Protein AF-A0A6C0BG04-F1 (afdb_monomer)

Structure (mmCIF, N/CA/C/O backbone):
data_AF-A0A6C0BG04-F1
#
_entry.id   AF-A0A6C0BG04-F1
#
loop_
_atom_site.group_PDB
_atom_site.id
_atom_site.type_symbol
_atom_site.label_atom_id
_atom_site.label_alt_id
_atom_site.label_comp_id
_atom_site.label_asym_id
_atom_site.label_entity_id
_atom_site.label_seq_id
_atom_site.pdbx_PDB_ins_code
_atom_site.Cartn_x
_atom_site.Cartn_y
_atom_site.Cartn_z
_atom_site.occupancy
_atom_site.B_iso_or_equiv
_atom_site.auth_seq_id
_atom_site.auth_comp_id
_atom_site.auth_asym_id
_atom_site.auth_atom_id
_atom_site.pdbx_PDB_model_num
ATOM 1 N N . MET A 1 1 ? -0.383 20.649 -57.418 1.00 39.06 1 MET A N 1
ATOM 2 C CA . MET A 1 1 ? 0.243 20.945 -56.114 1.00 39.06 1 MET A CA 1
ATOM 3 C C . MET A 1 1 ? -0.506 20.144 -55.070 1.00 39.06 1 MET A C 1
ATOM 5 O O . MET A 1 1 ? -1.633 20.490 -54.753 1.00 39.06 1 MET A O 1
ATOM 9 N N . GLN A 1 2 ? 0.057 19.019 -54.642 1.00 36.19 2 GLN A N 1
ATOM 10 C CA . GLN A 1 2 ? -0.507 18.167 -53.598 1.00 36.19 2 GLN A CA 1
ATOM 11 C C . GLN A 1 2 ? 0.550 18.113 -52.499 1.00 36.19 2 GLN A C 1
ATOM 13 O O . GLN A 1 2 ? 1.672 17.682 -52.753 1.00 36.19 2 GLN A O 1
ATOM 18 N N . ALA A 1 3 ? 0.219 18.666 -51.335 1.00 38.44 3 ALA A N 1
ATOM 19 C CA . ALA A 1 3 ? 1.081 18.653 -50.167 1.00 38.44 3 ALA A CA 1
ATOM 20 C C . ALA A 1 3 ? 1.010 17.257 -49.542 1.00 38.44 3 ALA A C 1
ATOM 22 O O . ALA A 1 3 ? -0.043 16.840 -49.063 1.00 38.44 3 ALA A O 1
ATOM 23 N N . THR A 1 4 ? 2.118 16.525 -49.579 1.00 41.06 4 THR A N 1
ATOM 24 C CA . THR A 1 4 ? 2.332 15.353 -48.734 1.00 41.06 4 THR A CA 1
ATOM 25 C C . THR A 1 4 ? 2.364 15.825 -47.285 1.00 41.06 4 THR A C 1
ATOM 27 O O . THR A 1 4 ? 3.290 16.517 -46.870 1.00 41.06 4 THR A O 1
ATOM 30 N N . GLN A 1 5 ? 1.314 15.502 -46.529 1.00 39.44 5 GLN A N 1
ATOM 31 C CA . GLN A 1 5 ? 1.349 15.566 -45.074 1.00 39.44 5 GLN A CA 1
ATOM 32 C C . GLN A 1 5 ? 2.276 14.451 -44.594 1.00 39.44 5 GLN A C 1
ATOM 34 O O . GLN A 1 5 ? 1.883 13.285 -44.538 1.00 39.44 5 GLN A O 1
ATOM 39 N N . ASP A 1 6 ? 3.514 14.820 -44.274 1.00 37.50 6 ASP A N 1
ATOM 40 C CA . ASP A 1 6 ? 4.393 13.981 -43.475 1.00 37.50 6 ASP A CA 1
ATOM 41 C C . ASP A 1 6 ? 3.704 13.737 -42.136 1.00 37.50 6 ASP A C 1
ATOM 43 O O . ASP A 1 6 ? 3.594 14.614 -41.277 1.00 37.50 6 ASP A O 1
ATOM 47 N N . THR A 1 7 ? 3.183 12.524 -41.981 1.00 39.16 7 THR A N 1
ATOM 48 C CA . THR A 1 7 ? 2.743 12.020 -40.689 1.00 39.16 7 THR A CA 1
ATOM 49 C C . THR A 1 7 ? 4.010 11.848 -39.863 1.00 39.16 7 THR A C 1
ATOM 51 O O . THR A 1 7 ? 4.686 10.825 -39.957 1.00 39.16 7 THR A O 1
ATOM 54 N N . GLN A 1 8 ? 4.373 12.874 -39.090 1.00 35.88 8 GLN A N 1
ATOM 55 C CA . GLN A 1 8 ? 5.302 12.719 -37.980 1.00 35.88 8 GLN A CA 1
ATOM 56 C C . GLN A 1 8 ? 4.659 11.729 -37.011 1.00 35.88 8 GLN A C 1
ATOM 58 O O . GLN A 1 8 ? 3.880 12.091 -36.133 1.00 35.88 8 GLN A O 1
ATOM 63 N N . ILE A 1 9 ? 4.971 10.449 -37.199 1.00 40.81 9 ILE A N 1
ATOM 64 C CA . ILE A 1 9 ? 4.882 9.456 -36.142 1.00 40.81 9 ILE A CA 1
ATOM 65 C C . ILE A 1 9 ? 5.891 9.948 -35.112 1.00 40.81 9 ILE A C 1
ATOM 67 O O . ILE A 1 9 ? 7.095 9.732 -35.251 1.00 40.81 9 ILE A O 1
ATOM 71 N N . GLY A 1 10 ? 5.406 10.723 -34.144 1.00 34.78 10 GLY A N 1
ATOM 72 C CA . GLY A 1 10 ? 6.172 11.079 -32.970 1.00 34.78 10 GLY A CA 1
ATOM 73 C C . GLY A 1 10 ? 6.574 9.776 -32.307 1.00 34.78 10 GLY A C 1
ATOM 74 O O . GLY A 1 10 ? 5.775 9.155 -31.610 1.00 34.78 10 GLY A O 1
ATOM 75 N N . TYR A 1 11 ? 7.803 9.332 -32.557 1.00 35.75 11 TYR A N 1
ATOM 76 C CA . TYR A 1 11 ? 8.469 8.408 -31.666 1.00 35.75 11 TYR A CA 1
ATOM 77 C C . TYR A 1 11 ? 8.576 9.161 -30.344 1.00 35.75 11 TYR A C 1
ATOM 79 O O . TYR A 1 11 ? 9.512 9.929 -30.130 1.00 35.75 11 TYR A O 1
ATOM 87 N N . HIS A 1 12 ? 7.577 8.984 -29.478 1.00 41.34 12 HIS A N 1
ATOM 88 C CA . HIS A 1 12 ? 7.738 9.179 -28.050 1.00 41.34 12 HIS A CA 1
ATOM 89 C C . HIS A 1 12 ? 8.818 8.180 -27.641 1.00 41.34 12 HIS A C 1
ATOM 91 O O . HIS A 1 12 ? 8.542 7.039 -27.282 1.00 41.34 12 HIS A O 1
ATOM 97 N N . VAL A 1 13 ? 10.079 8.578 -27.805 1.00 41.34 13 VAL A N 1
ATOM 98 C CA . VAL A 1 13 ? 11.176 7.972 -27.072 1.00 41.34 13 VAL A CA 1
ATOM 99 C C . VAL A 1 13 ? 10.800 8.239 -25.621 1.00 41.34 13 VAL A C 1
ATOM 101 O O . VAL A 1 13 ? 10.693 9.414 -25.259 1.00 41.34 13 VAL A O 1
ATOM 104 N N . PRO A 1 14 ? 10.494 7.206 -24.814 1.00 46.16 14 PRO A N 1
ATOM 105 C CA . PRO A 1 14 ? 10.248 7.417 -23.402 1.00 46.16 14 PRO A CA 1
ATOM 106 C C . PRO A 1 14 ? 11.481 8.138 -22.887 1.00 46.16 14 PRO A C 1
ATOM 108 O O . PRO A 1 14 ? 12.597 7.632 -23.040 1.00 46.16 14 PRO A O 1
ATOM 111 N N . VAL A 1 15 ? 11.289 9.355 -22.383 1.00 44.00 15 VAL A N 1
ATOM 112 C CA . VAL A 1 15 ? 12.351 10.075 -21.693 1.00 44.00 15 VAL A CA 1
ATOM 113 C C . VAL A 1 15 ? 12.908 9.079 -20.684 1.00 44.00 15 VAL A C 1
ATOM 115 O O . VAL A 1 15 ? 12.145 8.491 -19.913 1.00 44.00 15 VAL A O 1
ATOM 118 N N . MET A 1 16 ? 14.210 8.795 -20.775 1.00 42.44 16 MET A N 1
ATOM 119 C CA . MET A 1 16 ? 14.896 7.961 -19.792 1.00 42.44 16 MET A CA 1
ATOM 120 C C . MET A 1 16 ? 14.450 8.457 -18.406 1.00 42.44 16 MET A C 1
ATOM 122 O O . MET A 1 16 ? 14.534 9.667 -18.190 1.00 42.44 16 MET A O 1
ATOM 126 N N . PRO A 1 17 ? 13.949 7.604 -17.488 1.00 45.97 17 PRO A N 1
ATOM 127 C CA . PRO A 1 17 ? 13.331 8.042 -16.224 1.00 45.97 17 PRO A CA 1
ATOM 128 C C . PRO A 1 17 ? 14.259 8.785 -15.243 1.00 45.97 17 PRO A C 1
ATOM 130 O O . PRO A 1 17 ? 13.964 8.859 -14.053 1.00 45.97 17 PRO A O 1
ATOM 133 N N . THR A 1 18 ? 15.397 9.295 -15.706 1.00 45.69 18 THR A N 1
ATOM 134 C CA . THR A 1 18 ? 16.461 9.901 -14.918 1.00 45.69 18 THR A CA 1
ATOM 135 C C . THR A 1 18 ? 16.199 11.359 -14.535 1.00 45.69 18 THR A C 1
ATOM 137 O O . THR A 1 18 ? 16.848 11.822 -13.607 1.00 45.69 18 THR A O 1
ATOM 140 N N . GLU A 1 19 ? 15.275 12.081 -15.190 1.00 41.03 19 GLU A N 1
ATOM 141 C CA . GLU A 1 19 ? 15.053 13.523 -14.920 1.00 41.03 19 GLU A CA 1
ATOM 142 C C . GLU A 1 19 ? 13.670 13.910 -14.382 1.00 41.03 19 GLU A C 1
ATOM 144 O O . GLU A 1 19 ? 13.487 15.038 -13.927 1.00 41.03 19 GLU A O 1
ATOM 149 N N . GLU A 1 20 ? 12.696 13.000 -14.337 1.00 46.25 20 GLU A N 1
ATOM 150 C CA . GLU A 1 20 ? 11.597 13.206 -13.395 1.00 46.25 20 GLU A CA 1
ATOM 151 C C . GLU A 1 20 ? 12.156 12.893 -12.012 1.00 46.25 20 GLU A C 1
ATOM 153 O O . GLU A 1 20 ? 12.491 11.743 -11.752 1.00 46.25 20 GLU A O 1
ATOM 158 N N . SER A 1 21 ? 12.295 13.903 -11.150 1.00 47.44 21 SER A N 1
ATOM 159 C CA . SER A 1 21 ? 12.678 13.738 -9.743 1.00 47.44 21 SER A CA 1
ATOM 160 C C . SER A 1 21 ? 11.893 12.572 -9.125 1.00 47.44 21 SER A C 1
ATOM 162 O O . SER A 1 21 ? 10.715 12.696 -8.792 1.00 47.44 21 SER A O 1
ATOM 164 N N . GLN A 1 22 ? 12.529 11.401 -9.040 1.00 52.12 22 GLN A N 1
ATOM 165 C CA . GLN A 1 22 ? 11.915 10.171 -8.528 1.00 52.12 22 GLN A CA 1
ATOM 166 C C . GLN A 1 22 ? 11.829 10.176 -6.999 1.00 52.12 22 GLN A C 1
ATOM 168 O O . GLN A 1 22 ? 11.212 9.286 -6.409 1.00 52.12 22 GLN A O 1
ATOM 173 N N . ALA A 1 23 ? 12.466 11.169 -6.376 1.00 53.16 23 ALA A N 1
ATOM 174 C CA . ALA A 1 23 ? 12.660 11.253 -4.944 1.00 53.16 23 ALA A CA 1
ATOM 175 C C . ALA A 1 23 ? 11.365 11.552 -4.181 1.00 53.16 23 ALA A C 1
ATOM 177 O O . ALA A 1 23 ? 11.283 11.156 -3.027 1.00 53.16 23 ALA A O 1
ATOM 178 N N . ASP A 1 24 ? 10.356 12.192 -4.792 1.00 60.03 24 ASP A N 1
ATOM 179 C CA . ASP A 1 24 ? 9.260 12.730 -3.978 1.00 60.03 24 ASP A CA 1
ATOM 180 C C . ASP A 1 24 ? 7.932 12.930 -4.724 1.00 60.03 24 ASP A C 1
ATOM 182 O O . ASP A 1 24 ? 7.455 14.040 -4.950 1.00 60.03 24 ASP A O 1
ATOM 186 N N . LYS A 1 25 ? 7.329 11.830 -5.182 1.00 69.38 25 LYS A N 1
ATOM 187 C CA . LYS A 1 25 ? 6.041 11.875 -5.899 1.00 69.38 25 LYS A CA 1
ATOM 188 C C . LYS A 1 25 ? 4.858 11.307 -5.101 1.00 69.38 25 LYS A C 1
ATOM 190 O O . LYS A 1 25 ? 3.787 11.061 -5.656 1.00 69.38 25 LYS A O 1
ATOM 195 N N . GLY A 1 26 ? 5.044 11.120 -3.792 1.00 83.88 26 GLY A N 1
ATOM 196 C CA . GLY A 1 26 ? 4.019 10.642 -2.861 1.00 83.88 26 GLY A CA 1
ATOM 197 C C . GLY A 1 26 ? 3.519 9.215 -3.130 1.00 83.88 26 GLY A C 1
ATOM 198 O O . GLY A 1 26 ? 3.970 8.515 -4.044 1.00 83.88 26 GLY A O 1
ATOM 199 N N . ILE A 1 27 ? 2.568 8.763 -2.307 1.00 89.62 27 ILE A N 1
ATOM 200 C CA . ILE A 1 27 ? 2.010 7.399 -2.372 1.00 89.62 27 ILE A CA 1
ATOM 201 C C . ILE A 1 27 ? 1.156 7.149 -3.622 1.00 89.62 27 ILE A C 1
ATOM 203 O O . ILE A 1 27 ? 0.992 6.010 -4.049 1.00 89.62 27 ILE A O 1
ATOM 207 N N . ASN A 1 28 ? 0.648 8.205 -4.259 1.00 88.69 28 ASN A N 1
ATOM 208 C CA . ASN A 1 28 ? -0.171 8.098 -5.469 1.00 88.69 28 ASN A CA 1
ATOM 209 C C . ASN A 1 28 ? 0.644 7.803 -6.731 1.00 88.69 28 ASN A C 1
ATOM 211 O O . ASN A 1 28 ? 0.060 7.452 -7.754 1.00 88.69 28 ASN A O 1
ATOM 215 N N . HIS A 1 29 ? 1.970 7.957 -6.692 1.00 88.44 29 HIS A N 1
ATOM 216 C CA . HIS A 1 29 ? 2.811 7.639 -7.836 1.00 88.44 29 HIS A CA 1
ATOM 217 C C . HIS A 1 29 ? 3.229 6.169 -7.817 1.00 88.44 29 HIS A C 1
ATOM 219 O O . HIS A 1 29 ? 4.050 5.798 -6.969 1.00 88.44 29 HIS A O 1
ATOM 225 N N . PRO A 1 30 ? 2.758 5.334 -8.761 1.00 89.06 30 PRO A N 1
ATOM 226 C CA . PRO A 1 30 ? 3.014 3.902 -8.721 1.00 89.06 30 PRO A CA 1
ATOM 227 C C . PRO A 1 30 ? 4.510 3.582 -8.722 1.00 89.06 30 PRO A C 1
ATOM 229 O O . PRO A 1 30 ? 5.283 4.161 -9.495 1.00 89.06 30 PRO A O 1
ATOM 232 N N . ILE A 1 31 ? 4.892 2.652 -7.851 1.00 91.06 31 ILE A N 1
ATOM 233 C CA . ILE A 1 31 ? 6.180 1.974 -7.830 1.00 91.06 31 ILE A CA 1
ATOM 234 C C . ILE A 1 31 ? 5.984 0.636 -8.534 1.00 91.06 31 ILE A C 1
ATOM 236 O O . ILE A 1 31 ? 5.161 -0.194 -8.140 1.00 91.06 31 ILE A O 1
ATOM 240 N N . VAL A 1 32 ? 6.760 0.424 -9.584 1.00 92.00 32 VAL A N 1
ATOM 241 C CA . VAL A 1 32 ? 6.708 -0.770 -10.417 1.00 92.00 32 VAL A CA 1
ATOM 242 C C . VAL A 1 32 ? 8.042 -1.502 -10.365 1.00 92.00 32 VAL A C 1
ATOM 244 O O . VAL A 1 32 ? 9.082 -0.913 -10.071 1.00 92.00 32 VAL A O 1
ATOM 247 N N . SER A 1 33 ? 8.017 -2.801 -10.650 1.00 91.12 33 SER A N 1
ATOM 248 C CA . SER A 1 33 ? 9.232 -3.607 -10.771 1.00 91.12 33 SER A CA 1
ATOM 249 C C . SER A 1 33 ? 9.268 -4.411 -12.059 1.00 91.12 33 SER A C 1
ATOM 251 O O . SER A 1 33 ? 8.229 -4.763 -12.624 1.00 91.12 33 SER A O 1
ATOM 253 N N . CYS A 1 34 ? 10.478 -4.748 -12.489 1.00 91.69 34 CYS A N 1
ATOM 254 C CA . CYS A 1 34 ? 10.720 -5.697 -13.565 1.00 91.69 34 CYS A CA 1
ATOM 255 C C . CYS A 1 34 ? 10.787 -7.117 -13.006 1.00 91.69 34 CYS A C 1
ATOM 257 O O . CYS A 1 34 ? 11.483 -7.345 -12.026 1.00 91.69 34 CYS A O 1
ATOM 259 N N . TRP A 1 35 ? 10.121 -8.065 -13.663 1.00 88.31 35 TRP A N 1
ATOM 260 C CA . TRP A 1 35 ? 10.182 -9.484 -13.295 1.00 88.31 35 TRP A CA 1
ATOM 261 C C . TRP A 1 35 ? 11.546 -10.131 -13.597 1.00 88.31 35 TRP A C 1
ATOM 263 O O . TRP A 1 35 ? 11.942 -11.080 -12.936 1.00 88.31 35 TRP A O 1
ATOM 273 N N . ASP A 1 36 ? 12.261 -9.631 -14.608 1.00 89.69 36 ASP A N 1
ATOM 274 C CA . ASP A 1 36 ? 13.493 -10.262 -15.103 1.00 89.69 36 ASP A CA 1
ATOM 275 C C . ASP A 1 36 ? 14.748 -9.866 -14.320 1.00 89.69 36 ASP A C 1
ATOM 277 O O . ASP A 1 36 ? 15.672 -10.661 -14.182 1.00 89.69 36 ASP A O 1
ATOM 281 N N . CYS A 1 37 ? 14.837 -8.602 -13.906 1.00 89.31 37 CYS A N 1
ATOM 282 C CA . CYS A 1 37 ? 16.063 -8.033 -13.337 1.00 89.31 37 CYS A CA 1
ATOM 283 C C . CYS A 1 37 ? 15.825 -7.260 -12.041 1.00 89.31 37 CYS A C 1
ATOM 285 O O . CYS A 1 37 ? 16.683 -6.471 -11.647 1.00 89.31 37 CYS A O 1
ATOM 287 N N . ASP A 1 38 ? 14.635 -7.413 -11.451 1.00 88.25 38 ASP A N 1
ATOM 288 C CA . ASP A 1 38 ? 14.209 -6.838 -10.169 1.00 88.25 38 ASP A CA 1
ATOM 289 C C . 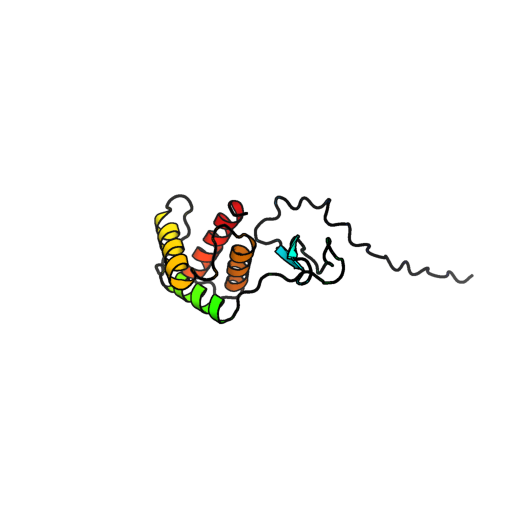ASP A 1 38 ? 14.366 -5.318 -10.031 1.00 88.25 38 ASP A C 1
ATOM 291 O O . ASP A 1 38 ? 14.177 -4.753 -8.956 1.00 88.25 38 ASP A O 1
ATOM 295 N N . THR A 1 39 ? 14.668 -4.617 -11.127 1.00 89.94 39 THR A N 1
ATOM 296 C CA . THR A 1 39 ? 14.787 -3.163 -11.132 1.00 89.94 39 THR A CA 1
ATOM 297 C C . THR A 1 39 ? 13.457 -2.565 -10.705 1.00 89.94 39 THR A C 1
ATOM 299 O O . THR A 1 39 ? 12.416 -2.904 -11.270 1.00 89.94 39 THR A O 1
ATOM 302 N N . VAL A 1 40 ? 13.506 -1.67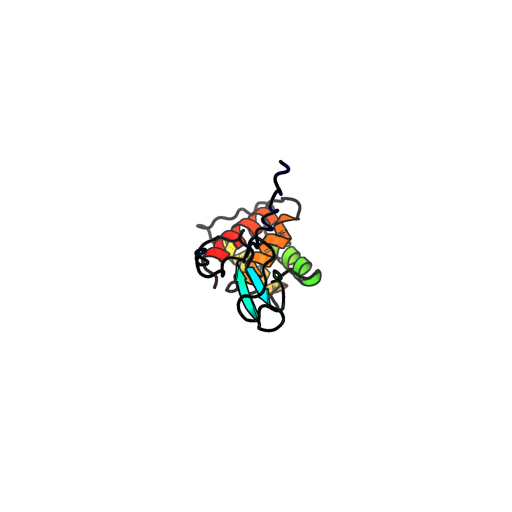3 -9.722 1.00 89.12 40 VAL A N 1
ATOM 303 C CA . VAL A 1 40 ? 12.354 -0.932 -9.212 1.00 89.12 40 VAL A CA 1
ATOM 304 C C . VAL A 1 40 ? 12.451 0.503 -9.707 1.00 89.12 40 VAL A C 1
ATOM 306 O O . VAL A 1 40 ? 13.515 1.115 -9.648 1.00 89.12 40 VAL A O 1
ATOM 309 N N . TRP A 1 41 ? 11.348 1.040 -10.217 1.00 89.31 41 TRP A N 1
ATOM 310 C CA . TRP A 1 41 ? 11.254 2.442 -10.607 1.00 89.31 41 TRP A CA 1
ATOM 311 C C . TRP A 1 41 ? 9.824 2.940 -10.444 1.00 89.31 41 TRP A C 1
ATOM 313 O O . TRP A 1 41 ? 8.899 2.190 -10.134 1.00 89.31 41 TRP A O 1
ATOM 323 N N . ARG A 1 42 ? 9.639 4.235 -10.642 1.00 87.06 42 ARG A N 1
ATOM 324 C CA . ARG A 1 42 ? 8.345 4.900 -10.565 1.00 87.06 42 ARG A CA 1
ATOM 325 C C . ARG A 1 42 ? 7.838 5.188 -11.969 1.00 87.06 42 ARG A C 1
ATOM 327 O O . ARG A 1 42 ? 8.599 5.654 -12.813 1.00 87.06 42 ARG A O 1
ATOM 334 N N . SER A 1 43 ? 6.554 4.932 -12.215 1.00 84.88 43 SER A N 1
ATOM 335 C CA . SER A 1 43 ? 5.935 5.235 -13.511 1.00 84.88 43 SER A CA 1
ATOM 336 C C . SER A 1 43 ? 4.439 5.531 -13.378 1.00 84.88 43 SER A C 1
ATOM 338 O O . SER A 1 43 ? 3.710 4.709 -12.830 1.00 84.88 43 SER A O 1
ATOM 340 N N . TYR A 1 44 ? 3.972 6.682 -13.883 1.00 81.19 44 TYR A N 1
ATOM 341 C CA . TYR A 1 44 ? 2.531 6.965 -14.021 1.00 81.19 44 TYR A CA 1
ATOM 342 C C . TYR A 1 44 ? 1.914 6.229 -15.211 1.00 81.19 44 TYR A C 1
ATOM 344 O O . TYR A 1 44 ? 0.756 5.822 -15.165 1.00 81.19 44 TYR A O 1
ATOM 352 N N . GLU A 1 45 ? 2.703 6.044 -16.266 1.00 82.62 45 GLU A N 1
ATOM 353 C CA . GLU A 1 45 ? 2.294 5.354 -17.483 1.00 82.62 45 GLU A CA 1
ATOM 354 C C . GLU A 1 45 ? 3.015 4.008 -17.610 1.00 82.62 45 GLU A C 1
ATOM 356 O O . GLU A 1 45 ? 4.097 3.831 -17.043 1.00 82.62 45 GLU A O 1
ATOM 361 N N . PRO A 1 46 ? 2.472 3.035 -18.356 1.00 85.69 46 PRO A N 1
ATOM 362 C CA . PRO A 1 46 ? 3.189 1.803 -18.659 1.00 85.69 46 PRO A CA 1
ATOM 363 C C . PRO A 1 46 ? 4.520 2.097 -19.371 1.00 85.69 46 PRO A C 1
ATOM 365 O O . PRO A 1 46 ? 4.541 2.550 -20.513 1.00 85.69 46 PRO A O 1
ATOM 368 N N . SER A 1 47 ? 5.646 1.812 -18.714 1.00 87.88 47 SER A N 1
ATOM 369 C CA . SER A 1 47 ? 6.989 2.010 -19.270 1.00 87.88 47 SER A CA 1
ATOM 370 C C . SER A 1 47 ? 7.820 0.733 -19.192 1.00 87.88 47 SER A C 1
ATOM 372 O O . SER A 1 47 ? 7.618 -0.124 -18.325 1.00 87.88 47 SER A O 1
ATOM 374 N N . ARG A 1 48 ? 8.746 0.574 -20.144 1.00 88.56 48 ARG A N 1
ATOM 375 C CA . ARG A 1 48 ? 9.697 -0.543 -20.148 1.00 88.56 48 ARG A CA 1
ATOM 376 C C . ARG A 1 48 ? 10.733 -0.363 -19.044 1.00 88.56 48 ARG A C 1
ATOM 378 O O . ARG A 1 48 ? 11.135 0.754 -18.739 1.00 88.56 48 ARG A O 1
ATOM 385 N N . CYS A 1 49 ? 11.201 -1.485 -18.510 1.0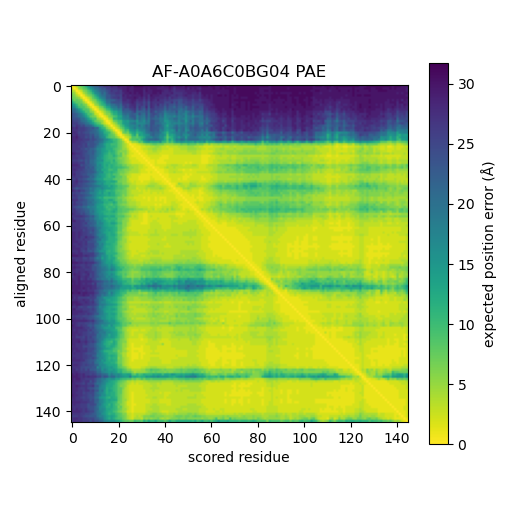0 90.31 49 CYS A N 1
ATOM 386 C CA . CYS A 1 49 ? 12.233 -1.530 -17.489 1.00 90.31 49 CYS A CA 1
ATOM 387 C C . CYS A 1 49 ? 13.480 -0.742 -17.920 1.00 90.31 49 CYS A C 1
ATOM 389 O O . CYS A 1 49 ? 14.081 -1.104 -18.934 1.00 90.31 49 CYS A O 1
ATOM 391 N N . PRO A 1 50 ? 13.944 0.245 -17.135 1.00 88.50 50 PRO A N 1
ATOM 392 C CA . PRO A 1 50 ? 15.137 1.018 -17.471 1.00 88.50 50 PRO A CA 1
ATOM 393 C C . PRO A 1 50 ? 16.429 0.188 -17.385 1.00 88.50 50 PRO A C 1
ATOM 395 O O . PRO A 1 50 ? 17.396 0.502 -18.067 1.00 88.50 50 PRO A O 1
ATOM 398 N N . GLY A 1 51 ? 16.443 -0.891 -16.591 1.00 89.12 51 GLY A N 1
ATOM 399 C CA . GLY A 1 51 ? 17.585 -1.808 -16.486 1.00 89.12 51 GLY A CA 1
ATOM 400 C C . GLY A 1 51 ? 17.775 -2.721 -17.705 1.00 89.12 51 GLY A C 1
ATOM 401 O O . GLY A 1 51 ? 18.845 -2.739 -18.304 1.00 89.12 51 GLY A O 1
ATOM 402 N N . CYS A 1 52 ? 16.747 -3.495 -18.083 1.00 90.62 52 CYS A N 1
ATOM 403 C CA . CYS A 1 52 ? 16.862 -4.516 -19.137 1.00 90.62 52 CYS A CA 1
ATOM 404 C C . CYS A 1 52 ? 16.051 -4.242 -20.416 1.00 90.62 52 CYS A C 1
ATOM 406 O O . CYS A 1 52 ? 16.221 -4.958 -21.399 1.00 90.62 52 CYS A O 1
ATOM 408 N N . ALA A 1 53 ? 15.137 -3.264 -20.410 1.00 90.69 53 ALA A N 1
ATOM 409 C CA . ALA A 1 53 ? 14.225 -2.914 -21.509 1.00 90.69 53 ALA A CA 1
ATOM 410 C C . ALA A 1 53 ? 13.300 -4.040 -22.036 1.00 90.69 53 ALA A C 1
ATOM 412 O O . ALA A 1 53 ? 12.611 -3.853 -23.048 1.00 90.69 53 ALA A O 1
ATOM 413 N N . ARG A 1 54 ? 13.246 -5.198 -21.359 1.00 87.12 54 ARG A N 1
ATOM 414 C CA . ARG A 1 54 ? 12.480 -6.381 -21.797 1.00 87.12 54 ARG A CA 1
ATOM 415 C C . ARG A 1 54 ? 11.007 -6.325 -21.416 1.00 87.12 54 ARG A C 1
ATOM 417 O O . ARG A 1 54 ? 10.154 -6.569 -22.264 1.00 87.12 54 ARG A O 1
ATOM 424 N N . HIS A 1 55 ? 10.719 -5.981 -20.163 1.00 88.81 55 HIS A N 1
ATOM 425 C CA . HIS A 1 55 ? 9.365 -6.015 -19.613 1.00 88.81 55 HIS A CA 1
ATOM 426 C C . HIS A 1 55 ? 8.853 -4.622 -19.293 1.00 88.81 55 HIS A C 1
ATOM 428 O O . HIS A 1 55 ? 9.620 -3.736 -18.918 1.00 88.81 55 HIS A O 1
ATOM 434 N N . VAL A 1 56 ? 7.542 -4.446 -19.428 1.00 90.69 56 VAL A N 1
ATOM 435 C CA . VAL A 1 56 ? 6.834 -3.312 -18.835 1.00 90.69 56 VAL A CA 1
ATOM 436 C C . VAL A 1 56 ? 6.756 -3.550 -17.330 1.00 90.69 56 VAL A C 1
ATOM 438 O O . VAL A 1 56 ? 6.493 -4.674 -16.902 1.00 90.69 56 VAL A O 1
ATOM 441 N N . GLY A 1 57 ? 7.032 -2.519 -16.536 1.00 89.56 57 GLY A N 1
ATOM 442 C CA . GLY A 1 57 ? 6.965 -2.624 -15.080 1.00 89.56 57 GLY A CA 1
ATOM 443 C C . GLY A 1 57 ? 5.553 -2.934 -14.599 1.00 89.56 57 GLY A C 1
ATOM 444 O O . GLY A 1 57 ? 4.584 -2.386 -15.122 1.00 89.56 57 GLY A O 1
ATOM 445 N N . ALA A 1 58 ? 5.447 -3.786 -13.582 1.00 90.94 58 ALA A N 1
ATOM 446 C CA . ALA A 1 58 ? 4.181 -4.100 -12.932 1.00 90.94 58 ALA A CA 1
ATOM 447 C C . ALA A 1 58 ? 4.183 -3.597 -11.479 1.00 90.94 58 ALA A C 1
ATOM 449 O O . ALA A 1 58 ? 5.199 -3.751 -10.788 1.00 90.94 58 ALA A O 1
ATOM 450 N N . PRO A 1 59 ? 3.078 -2.998 -10.994 1.00 91.94 59 PRO A N 1
ATOM 451 C CA . PRO A 1 59 ? 2.948 -2.647 -9.587 1.00 91.94 59 PRO A CA 1
ATOM 452 C C . PRO A 1 59 ? 2.810 -3.910 -8.734 1.00 91.94 59 PRO A C 1
ATOM 454 O O . PRO A 1 59 ? 2.332 -4.950 -9.196 1.00 91.94 59 PRO A O 1
ATOM 457 N N . ARG A 1 60 ? 3.187 -3.814 -7.457 1.00 93.06 60 ARG A N 1
ATOM 458 C CA . ARG A 1 60 ? 2.839 -4.851 -6.482 1.00 93.06 60 ARG A CA 1
ATOM 459 C C . ARG A 1 60 ? 1.337 -4.774 -6.214 1.00 93.06 60 ARG A C 1
ATOM 461 O O . ARG A 1 60 ? 0.831 -3.730 -5.822 1.00 93.06 60 ARG A O 1
ATOM 468 N N . VAL A 1 61 ? 0.639 -5.884 -6.414 1.00 94.00 61 VAL A N 1
ATOM 469 C CA . VAL A 1 61 ? -0.790 -6.023 -6.109 1.00 94.00 61 VAL A CA 1
ATOM 470 C C . VAL A 1 61 ? -0.934 -7.084 -5.036 1.00 94.00 61 VAL A C 1
ATOM 472 O O . VAL A 1 61 ? -0.311 -8.139 -5.169 1.00 94.00 61 VAL A O 1
ATOM 475 N N . LEU A 1 62 ? -1.701 -6.801 -3.981 1.00 95.75 62 LEU A N 1
ATOM 476 C CA . LEU A 1 62 ? -2.014 -7.790 -2.951 1.00 95.75 62 LEU A CA 1
ATOM 477 C C . LEU A 1 62 ? -2.779 -8.967 -3.560 1.00 95.75 62 LEU A C 1
ATOM 479 O O . LEU A 1 62 ? -3.685 -8.781 -4.372 1.00 95.75 62 LEU A O 1
ATOM 483 N N . SER A 1 63 ? -2.408 -10.181 -3.169 1.00 96.44 63 SER A N 1
ATOM 484 C CA . SER A 1 63 ? -3.219 -11.362 -3.451 1.00 96.44 63 SER A CA 1
ATOM 485 C C . SER A 1 63 ? -4.537 -11.311 -2.671 1.00 96.44 63 SER A C 1
ATOM 487 O O . SER A 1 63 ? -4.715 -10.496 -1.763 1.00 96.44 63 SER A O 1
ATOM 489 N N . GLU A 1 64 ? -5.471 -12.206 -2.993 1.00 95.31 64 GLU A N 1
ATOM 490 C CA . GLU A 1 64 ? -6.737 -12.316 -2.257 1.00 95.31 64 GLU A CA 1
ATOM 491 C C . GLU A 1 64 ? -6.508 -12.630 -0.771 1.00 95.31 64 GLU A C 1
ATOM 493 O O . GLU A 1 64 ? -7.145 -12.022 0.087 1.00 95.31 64 GLU A O 1
ATOM 498 N N . ASN A 1 65 ? -5.550 -13.512 -0.457 1.00 96.88 65 ASN A N 1
ATOM 499 C CA . ASN A 1 65 ? -5.222 -13.865 0.926 1.00 96.88 65 ASN A CA 1
ATOM 500 C C . ASN A 1 65 ? -4.602 -12.687 1.690 1.00 96.88 65 ASN A C 1
ATOM 502 O O . ASN A 1 65 ? -5.020 -12.391 2.802 1.00 96.88 65 ASN A O 1
ATOM 506 N N . GLU A 1 66 ? -3.650 -11.980 1.079 1.00 97.38 66 GLU A N 1
ATOM 507 C CA . GLU A 1 66 ? -3.037 -10.789 1.688 1.00 97.38 66 GLU A CA 1
ATOM 508 C C . GLU A 1 66 ? -4.068 -9.673 1.889 1.00 97.38 66 GLU A C 1
ATOM 510 O O . GLU A 1 66 ? -4.071 -8.999 2.915 1.00 97.38 66 GLU A O 1
ATOM 515 N N . THR A 1 67 ? -4.991 -9.506 0.937 1.00 96.44 67 THR A N 1
ATOM 516 C CA . THR A 1 67 ? -6.105 -8.561 1.077 1.00 96.44 67 THR A CA 1
ATOM 517 C C . THR A 1 67 ? -7.002 -8.950 2.250 1.00 96.44 67 THR A C 1
ATOM 519 O O . THR A 1 67 ? -7.380 -8.095 3.044 1.00 96.44 67 THR A O 1
ATOM 522 N N . TYR A 1 68 ? -7.325 -10.235 2.399 1.00 95.94 68 TYR A N 1
ATOM 523 C CA . TYR A 1 68 ? -8.125 -10.728 3.518 1.00 95.94 68 TYR A CA 1
ATOM 524 C C . TYR A 1 68 ? -7.434 -10.517 4.874 1.00 95.94 68 TYR A C 1
ATOM 526 O O . TYR A 1 68 ? -8.070 -10.048 5.815 1.00 95.94 68 TYR A O 1
ATOM 534 N N . GLU A 1 69 ? -6.136 -10.803 4.975 1.00 97.50 69 GLU A N 1
ATOM 535 C CA . GLU A 1 69 ? -5.329 -10.569 6.182 1.00 97.50 69 GLU A CA 1
ATOM 536 C C . GLU A 1 69 ? -5.234 -9.073 6.530 1.00 97.50 69 GLU A C 1
ATOM 538 O O . GLU A 1 69 ? -5.402 -8.701 7.692 1.00 97.50 69 GLU A O 1
ATOM 543 N N . LEU A 1 70 ? -5.069 -8.202 5.526 1.00 97.12 70 LEU A N 1
ATOM 544 C CA . LEU A 1 70 ? -5.137 -6.749 5.709 1.00 97.12 70 LEU A CA 1
ATOM 545 C C . LEU A 1 70 ? -6.502 -6.323 6.268 1.00 97.12 70 LEU A C 1
ATOM 547 O O . LEU A 1 70 ? -6.571 -5.559 7.229 1.00 97.12 70 LEU A O 1
ATOM 551 N N . MET A 1 71 ? -7.598 -6.841 5.707 1.00 96.12 71 MET A N 1
ATOM 552 C CA . MET A 1 71 ? -8.944 -6.529 6.194 1.00 96.12 71 MET A CA 1
ATOM 553 C C . MET A 1 71 ? -9.200 -7.074 7.607 1.00 96.12 71 MET A C 1
ATOM 555 O O . MET A 1 71 ? -9.918 -6.433 8.374 1.00 96.12 71 MET A O 1
ATOM 559 N N . GLN A 1 72 ? -8.594 -8.205 7.992 1.00 96.38 72 GLN A N 1
ATOM 560 C CA . GLN A 1 72 ? -8.634 -8.682 9.378 1.00 96.38 72 GLN A CA 1
ATOM 561 C C . GLN A 1 72 ? -7.940 -7.711 10.333 1.00 96.38 72 GLN A C 1
ATOM 563 O O . GLN A 1 72 ? -8.535 -7.370 11.353 1.00 96.38 72 GLN A O 1
ATOM 568 N N . ALA A 1 73 ? -6.751 -7.208 9.992 1.00 96.31 73 ALA A N 1
ATOM 569 C CA . ALA A 1 73 ? -6.075 -6.202 10.810 1.00 96.31 73 ALA A CA 1
ATOM 570 C C . ALA A 1 73 ? -6.929 -4.928 10.956 1.00 96.31 73 ALA A C 1
ATOM 572 O O . ALA A 1 73 ? -7.140 -4.446 12.064 1.00 96.31 73 ALA A O 1
ATOM 573 N N . ILE A 1 74 ? -7.515 -4.439 9.856 1.00 95.44 74 ILE A N 1
ATOM 574 C CA . ILE A 1 74 ? -8.400 -3.259 9.864 1.00 95.44 74 ILE A CA 1
ATOM 575 C C . ILE A 1 74 ? -9.651 -3.499 10.711 1.00 95.44 74 ILE A C 1
ATOM 577 O O . ILE A 1 74 ? -10.136 -2.584 11.369 1.00 95.44 74 ILE A O 1
ATOM 581 N N . SER A 1 75 ? -10.185 -4.723 10.725 1.00 94.44 75 SER A N 1
ATOM 582 C CA . SER A 1 75 ? -11.389 -5.036 11.500 1.00 94.44 75 SER A CA 1
ATOM 583 C C . SER A 1 75 ? -11.211 -4.862 13.012 1.00 94.44 75 SER A C 1
ATOM 585 O O . SER A 1 75 ? -12.215 -4.641 13.692 1.00 94.44 75 SER A O 1
ATOM 587 N N . GLN A 1 76 ? -9.966 -4.920 13.510 1.00 94.50 76 GLN A N 1
ATOM 588 C CA . GLN A 1 76 ? -9.640 -4.759 14.930 1.00 94.50 76 GLN A CA 1
ATOM 589 C C . GLN A 1 76 ? -9.699 -3.307 15.410 1.00 94.50 76 GLN A C 1
ATOM 591 O O . GLN A 1 76 ? -9.845 -3.089 16.605 1.00 94.50 76 GLN A O 1
ATOM 596 N N . LEU A 1 77 ? -9.623 -2.328 14.500 1.00 92.12 77 LEU A N 1
ATOM 597 C CA . LEU A 1 77 ? -9.772 -0.913 14.849 1.00 92.12 77 LEU A CA 1
ATOM 598 C C . LEU A 1 77 ? -11.142 -0.645 15.483 1.00 92.12 77 LEU A C 1
ATOM 600 O O . LEU A 1 77 ? -12.122 -1.313 15.144 1.00 92.12 77 LEU A O 1
ATOM 604 N N . ASP A 1 78 ? -11.237 0.369 16.339 1.00 89.62 78 ASP A N 1
ATOM 605 C CA . ASP A 1 78 ? -12.523 0.861 16.841 1.00 89.62 78 ASP A CA 1
ATOM 606 C C . ASP A 1 78 ? -13.418 1.349 15.676 1.00 89.62 78 ASP A C 1
ATOM 608 O O . ASP A 1 78 ? -12.932 1.791 14.631 1.00 89.62 78 ASP A O 1
ATOM 612 N N . GLU A 1 79 ? -14.744 1.247 15.808 1.00 87.69 79 GLU A N 1
ATOM 613 C CA . GLU A 1 79 ? -15.688 1.776 14.811 1.00 87.69 79 GLU A CA 1
ATOM 614 C C . GLU A 1 79 ? -15.575 3.298 14.641 1.00 87.69 79 GLU A C 1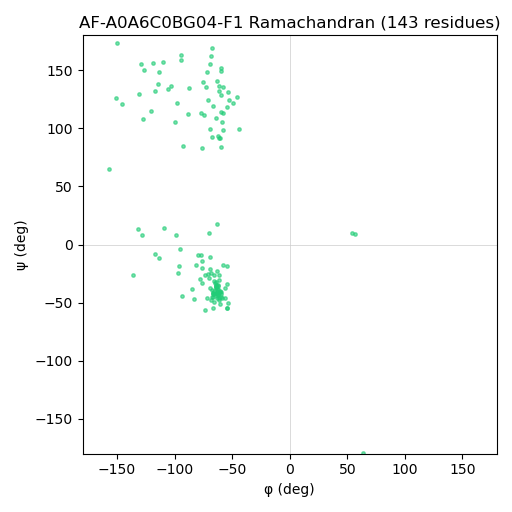
ATOM 616 O O . GLU A 1 79 ? -15.860 3.817 13.559 1.00 87.69 79 GLU A O 1
ATOM 621 N N . GLU A 1 80 ? -15.112 3.996 15.678 1.00 87.12 80 GLU A N 1
ATOM 622 C CA . GLU A 1 80 ? -14.894 5.441 15.692 1.00 87.12 80 GLU A CA 1
ATOM 623 C C . GLU A 1 80 ? -13.428 5.844 15.459 1.00 87.12 80 GLU A C 1
ATOM 625 O O . GLU A 1 80 ? -13.107 7.031 15.574 1.00 87.12 80 GLU A O 1
ATOM 630 N N . ALA A 1 81 ? -12.550 4.894 15.104 1.00 85.75 81 ALA A N 1
ATOM 631 C CA . ALA A 1 81 ? -11.124 5.144 14.901 1.00 85.75 81 ALA A CA 1
ATOM 632 C C . ALA A 1 81 ? -10.881 6.287 13.903 1.00 85.75 81 ALA A C 1
ATOM 634 O O . ALA A 1 81 ? -11.433 6.319 12.795 1.00 85.75 81 ALA A O 1
ATOM 635 N N . LYS A 1 82 ? -10.021 7.233 14.291 1.00 87.25 82 LYS A N 1
ATOM 636 C CA . LYS A 1 82 ? -9.607 8.367 13.455 1.00 87.25 82 LYS A CA 1
ATOM 637 C C . LYS A 1 82 ? -8.101 8.475 13.481 1.00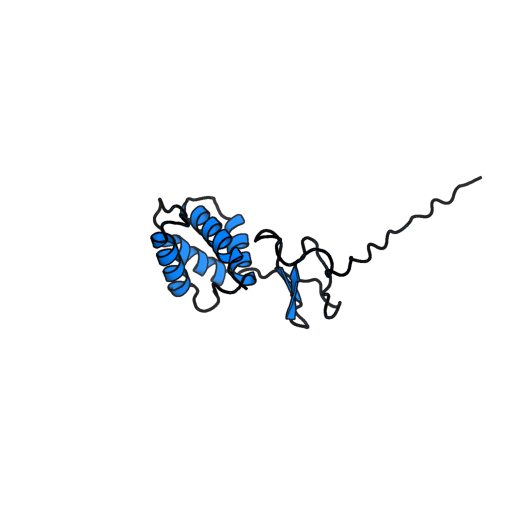 87.25 82 LYS A C 1
ATOM 639 O O . LYS A 1 82 ? -7.500 8.493 14.545 1.00 87.25 82 LYS A O 1
ATOM 644 N N . PHE A 1 83 ? -7.507 8.558 12.296 1.00 86.75 83 PHE A N 1
ATOM 645 C CA . PHE A 1 83 ? -6.065 8.667 12.201 1.00 86.75 83 PHE A CA 1
ATOM 646 C C . PHE A 1 83 ? -5.614 10.008 12.782 1.00 86.75 83 PHE A C 1
ATOM 648 O O . PHE A 1 83 ? -6.011 11.070 12.297 1.00 86.75 83 PHE A O 1
ATOM 655 N N . ASP A 1 84 ? -4.796 9.937 13.826 1.00 84.69 84 ASP A N 1
ATOM 656 C CA . ASP A 1 84 ? -4.170 11.075 14.479 1.00 84.69 84 ASP A CA 1
ATOM 657 C C . ASP A 1 84 ? -2.663 10.812 14.551 1.00 84.69 84 ASP A C 1
ATOM 659 O O . ASP A 1 84 ? -2.187 9.972 15.313 1.00 84.69 84 ASP A O 1
ATOM 663 N N . CYS A 1 85 ? -1.897 11.538 13.738 1.00 74.06 85 CYS A N 1
ATOM 664 C CA . CYS A 1 85 ? -0.442 11.411 13.704 1.00 74.06 85 CYS A CA 1
ATOM 665 C C . CYS A 1 85 ? 0.247 11.933 14.979 1.00 74.06 85 CYS A C 1
ATOM 667 O O . CYS A 1 85 ? 1.442 11.708 15.159 1.00 74.06 85 CYS A O 1
ATOM 669 N N . ILE A 1 86 ? -0.482 12.627 15.860 1.00 73.06 86 ILE A N 1
ATOM 670 C CA . ILE A 1 86 ? 0.015 13.151 17.136 1.00 73.06 86 ILE A CA 1
ATOM 671 C C . ILE A 1 86 ? -0.269 12.146 18.259 1.00 73.06 86 ILE A C 1
ATOM 673 O O . ILE A 1 86 ? 0.608 11.870 19.081 1.00 73.06 86 ILE A O 1
ATOM 677 N N . ASN A 1 87 ? -1.475 11.571 18.286 1.00 71.25 87 ASN A N 1
ATOM 678 C CA . ASN A 1 87 ? -1.867 10.539 19.247 1.00 71.25 87 ASN A CA 1
ATOM 679 C C . ASN A 1 87 ? -1.618 9.139 18.672 1.00 71.25 87 ASN A C 1
ATOM 681 O O . ASN A 1 87 ? -2.513 8.485 18.152 1.00 71.25 87 ASN A O 1
ATOM 685 N N . GLY A 1 88 ? -0.389 8.644 18.817 1.00 75.94 88 GLY A N 1
ATOM 686 C CA . GLY A 1 88 ? 0.042 7.371 18.228 1.00 75.94 88 GLY A CA 1
ATOM 687 C C . GLY A 1 88 ? -0.552 6.084 18.824 1.00 75.94 88 GLY A C 1
ATOM 688 O O . GLY A 1 88 ? -0.042 5.016 18.504 1.00 75.94 88 GLY A O 1
ATOM 689 N N . PHE A 1 89 ? -1.571 6.140 19.693 1.00 80.75 89 PHE A N 1
ATOM 690 C CA . PHE A 1 89 ? -2.149 4.934 20.307 1.00 80.75 89 PHE A CA 1
ATOM 691 C C . PHE 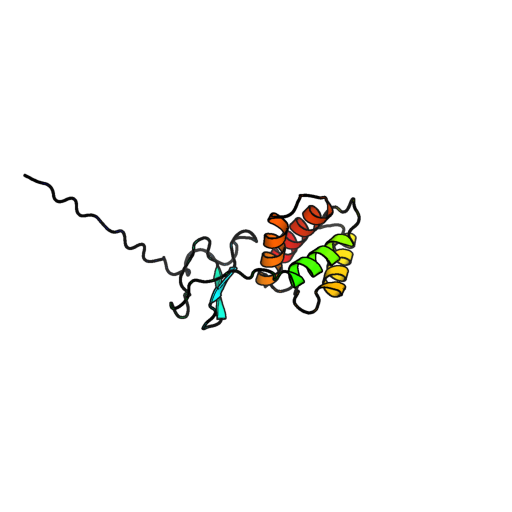A 1 89 ? -2.851 4.047 19.268 1.00 80.75 89 PHE A C 1
ATOM 693 O O . PHE A 1 89 ? -2.460 2.894 19.103 1.00 80.75 89 PHE A O 1
ATOM 700 N N . ASP A 1 90 ? -3.799 4.602 18.508 1.00 80.69 90 ASP A N 1
ATOM 701 C CA . ASP A 1 90 ? -4.524 3.855 17.469 1.00 80.69 90 ASP A CA 1
ATOM 702 C C . ASP A 1 90 ? -3.574 3.390 16.351 1.00 80.69 90 ASP A C 1
ATOM 704 O O . ASP A 1 90 ? -3.714 2.293 15.812 1.00 80.69 90 ASP A O 1
ATOM 708 N N . SER A 1 91 ? -2.556 4.198 16.024 1.00 86.94 91 SER A N 1
ATOM 709 C CA . SER A 1 91 ? -1.515 3.830 15.054 1.00 86.94 91 SER A CA 1
ATOM 710 C C . SER A 1 91 ? -0.681 2.642 15.539 1.00 86.94 91 SER A C 1
ATOM 712 O O . SER A 1 91 ? -0.399 1.735 14.759 1.00 86.94 91 SER A O 1
ATOM 714 N N . TRP A 1 92 ? -0.324 2.606 16.827 1.00 88.88 92 TRP A N 1
ATOM 715 C CA . TRP A 1 92 ? 0.390 1.479 17.430 1.00 88.88 92 TRP A CA 1
ATOM 716 C C . TRP A 1 92 ? -0.472 0.212 17.502 1.00 88.88 92 TRP A C 1
ATOM 718 O O . TRP A 1 92 ? 0.025 -0.890 17.258 1.00 88.88 92 TRP A O 1
ATOM 728 N N . GLU A 1 93 ? -1.762 0.343 17.815 1.00 89.44 93 GLU A N 1
ATOM 729 C CA . GLU A 1 93 ? -2.696 -0.787 17.834 1.00 89.44 93 GLU A CA 1
ATOM 730 C C . GLU A 1 93 ? -2.903 -1.366 16.428 1.00 89.44 93 GLU A C 1
ATOM 732 O O . GLU A 1 93 ? -2.913 -2.590 16.239 1.00 89.44 93 GLU A O 1
ATOM 737 N N . PHE A 1 94 ? -2.991 -0.498 15.419 1.00 93.88 94 PHE A N 1
ATOM 738 C CA . PHE A 1 94 ? -3.076 -0.930 14.032 1.00 93.88 94 PHE A CA 1
ATOM 739 C C . PHE A 1 94 ? -1.793 -1.614 13.556 1.00 93.88 94 PHE A C 1
ATOM 741 O O . PHE A 1 94 ? -1.870 -2.697 12.977 1.00 93.88 94 PHE A O 1
ATOM 748 N N . ASP A 1 95 ? -0.617 -1.052 13.850 1.00 91.69 95 ASP A N 1
ATOM 749 C CA . ASP A 1 95 ? 0.671 -1.683 13.536 1.00 91.69 95 ASP A CA 1
ATOM 750 C C . ASP A 1 95 ? 0.824 -3.046 14.236 1.00 91.69 95 ASP A C 1
ATOM 752 O O . ASP A 1 95 ? 1.221 -4.045 13.629 1.00 91.69 95 ASP A O 1
ATOM 756 N N . SER A 1 96 ? 0.403 -3.139 15.498 1.00 92.81 96 SER A N 1
ATOM 757 C CA . SER A 1 96 ? 0.365 -4.408 16.235 1.00 92.81 96 SER A CA 1
ATOM 758 C C . SER A 1 96 ? -0.559 -5.428 15.561 1.00 92.81 96 SER A C 1
ATOM 760 O O . SER A 1 96 ? -0.205 -6.604 15.435 1.00 92.81 96 SER A O 1
ATOM 762 N N . SER A 1 97 ? -1.713 -4.983 15.060 1.00 94.44 97 SER A N 1
ATOM 763 C CA . SER A 1 97 ? -2.647 -5.828 14.311 1.00 94.44 97 SER A CA 1
ATOM 764 C C . SER A 1 97 ? -2.059 -6.278 12.969 1.00 94.44 97 SER A C 1
ATOM 766 O O . SER A 1 97 ? -2.152 -7.454 12.616 1.00 94.44 97 SER A O 1
ATOM 768 N N . LEU A 1 98 ? -1.385 -5.393 12.232 1.00 95.31 98 LEU A N 1
ATOM 769 C CA . LEU A 1 98 ? -0.675 -5.754 11.001 1.00 95.31 98 LEU A CA 1
ATOM 770 C C . LEU A 1 98 ? 0.407 -6.806 11.275 1.00 95.31 98 LEU A C 1
ATOM 772 O O . LEU A 1 98 ? 0.497 -7.800 10.555 1.00 95.31 98 LEU A O 1
ATOM 776 N N . ASN A 1 99 ? 1.166 -6.665 12.360 1.00 92.81 99 ASN A N 1
ATOM 777 C CA . ASN A 1 99 ? 2.141 -7.672 12.775 1.00 92.81 99 ASN A CA 1
ATOM 778 C C . ASN A 1 99 ? 1.482 -9.009 13.160 1.00 92.81 99 ASN A C 1
ATOM 780 O O . ASN A 1 99 ? 2.003 -10.082 12.846 1.00 92.81 99 ASN A O 1
ATOM 784 N N . GLN A 1 100 ? 0.310 -8.988 13.790 1.00 94.44 100 GLN A N 1
ATOM 785 C CA . GLN A 1 100 ? -0.401 -10.214 14.145 1.00 94.44 100 GLN A CA 1
ATOM 786 C C . GLN A 1 100 ? -0.933 -10.967 12.916 1.00 94.44 100 GLN A C 1
ATOM 788 O O . GLN A 1 100 ? -0.753 -12.183 12.820 1.00 94.44 100 GLN A O 1
ATOM 793 N N . TYR A 1 101 ? -1.592 -10.267 11.990 1.00 94.88 101 TYR A N 1
ATOM 794 C CA . TYR A 1 101 ? -2.330 -10.898 10.888 1.00 94.88 101 TYR A CA 1
ATOM 795 C C . TYR A 1 101 ? -1.540 -10.979 9.576 1.00 94.88 101 TYR A C 1
ATOM 797 O O . TYR A 1 101 ? -1.813 -11.861 8.767 1.00 94.88 101 TYR A O 1
ATOM 805 N N . ALA A 1 102 ? -0.551 -10.106 9.370 1.00 94.19 102 ALA A N 1
ATOM 806 C CA . ALA A 1 102 ? 0.149 -9.939 8.096 1.00 94.19 102 ALA A CA 1
ATOM 807 C C . ALA A 1 102 ? 1.690 -10.012 8.196 1.00 94.19 102 ALA A C 1
ATOM 809 O O . ALA A 1 102 ? 2.366 -9.812 7.188 1.00 94.19 102 ALA A O 1
ATOM 810 N N . SER A 1 103 ? 2.276 -10.373 9.350 1.00 91.62 103 SER A N 1
ATOM 811 C CA . SER A 1 103 ? 3.747 -10.418 9.564 1.00 91.62 103 SER A CA 1
ATOM 812 C C . SER A 1 103 ? 4.548 -11.258 8.567 1.00 91.62 103 SER A C 1
ATOM 814 O O . SER A 1 103 ? 5.763 -11.109 8.466 1.00 91.62 103 SER A O 1
ATOM 816 N N . ARG A 1 104 ? 3.906 -12.171 7.833 1.00 93.31 104 ARG A N 1
ATOM 817 C CA . ARG A 1 104 ? 4.587 -13.006 6.832 1.00 93.31 104 ARG A CA 1
ATOM 818 C C . ARG A 1 104 ? 4.975 -12.252 5.566 1.00 93.31 104 ARG A C 1
ATOM 820 O O . ARG A 1 104 ? 5.883 -12.699 4.869 1.00 93.31 104 ARG A O 1
ATOM 827 N N . TRP A 1 105 ? 4.263 -11.181 5.236 1.00 95.12 105 TRP A N 1
ATOM 828 C CA . TRP A 1 105 ? 4.435 -10.466 3.971 1.00 95.12 105 TRP A CA 1
ATOM 829 C C . TRP A 1 105 ? 4.445 -8.951 4.134 1.00 95.12 105 TRP A C 1
ATOM 831 O O . TRP A 1 105 ? 5.029 -8.275 3.289 1.00 95.12 105 TRP A O 1
ATOM 841 N N . PHE A 1 106 ? 3.804 -8.412 5.172 1.00 95.88 106 PHE A N 1
ATOM 842 C CA . PHE A 1 106 ? 3.779 -6.983 5.430 1.00 95.88 106 PHE A CA 1
ATOM 843 C C . PHE A 1 106 ? 5.120 -6.509 5.996 1.00 95.88 106 PHE A C 1
ATOM 845 O O . PHE A 1 106 ? 5.741 -7.179 6.818 1.00 95.88 106 PHE A O 1
ATOM 852 N N . SER A 1 107 ? 5.559 -5.337 5.545 1.00 93.81 107 SER A N 1
ATOM 853 C CA . SER A 1 107 ? 6.745 -4.651 6.046 1.00 93.81 107 SER A CA 1
ATOM 854 C C . SER A 1 107 ? 6.481 -3.154 5.993 1.00 93.81 107 SER A C 1
ATOM 856 O O . SER A 1 107 ? 6.206 -2.614 4.917 1.00 93.81 107 SER A O 1
ATOM 858 N N . ILE A 1 108 ? 6.562 -2.513 7.160 1.00 91.94 108 ILE A N 1
ATOM 859 C CA . ILE A 1 108 ? 6.382 -1.067 7.320 1.00 91.94 108 ILE A CA 1
ATOM 860 C C . ILE A 1 108 ? 7.499 -0.276 6.626 1.00 91.94 108 ILE A C 1
ATOM 862 O O . ILE A 1 108 ? 7.274 0.815 6.129 1.00 91.94 108 ILE A O 1
ATOM 866 N N . ASP A 1 109 ? 8.680 -0.871 6.474 1.00 91.12 109 ASP A N 1
ATOM 867 C CA . ASP A 1 109 ? 9.813 -0.222 5.812 1.00 91.12 109 ASP A CA 1
ATOM 868 C C . ASP A 1 109 ? 9.711 -0.263 4.280 1.00 91.12 109 ASP A C 1
ATOM 870 O O . ASP A 1 109 ? 10.503 0.370 3.591 1.00 91.12 109 ASP A O 1
ATOM 874 N N . SER A 1 110 ? 8.757 -1.011 3.711 1.00 92.12 110 SER A N 1
ATOM 875 C CA . SER A 1 110 ? 8.653 -1.192 2.264 1.00 92.12 110 SER A CA 1
ATOM 876 C C . SER A 1 110 ? 7.591 -0.291 1.645 1.00 92.12 110 SER A C 1
ATOM 878 O O . SER A 1 110 ? 6.396 -0.617 1.640 1.00 92.12 110 SER A O 1
ATOM 880 N N . ARG A 1 111 ? 8.024 0.774 0.955 1.00 92.19 111 ARG A N 1
ATOM 881 C CA . ARG A 1 111 ? 7.106 1.650 0.197 1.00 92.19 111 ARG A CA 1
ATOM 882 C C . ARG A 1 111 ? 6.240 0.899 -0.809 1.00 92.19 111 ARG A C 1
ATOM 884 O O . ARG A 1 111 ? 5.091 1.268 -1.051 1.00 92.19 111 ARG A O 1
ATOM 891 N N . ARG A 1 112 ? 6.775 -0.169 -1.407 1.00 92.31 112 ARG A N 1
ATOM 892 C CA . ARG A 1 112 ? 6.044 -1.010 -2.369 1.00 92.31 112 ARG A CA 1
ATOM 893 C C . ARG A 1 112 ? 4.881 -1.749 -1.721 1.00 92.31 112 ARG A C 1
ATOM 895 O O . ARG A 1 112 ? 3.819 -1.845 -2.332 1.00 92.31 112 ARG A O 1
ATOM 902 N N . ILE A 1 113 ? 5.092 -2.291 -0.524 1.00 95.19 113 ILE A N 1
ATOM 903 C CA . ILE A 1 113 ? 4.053 -3.010 0.215 1.00 95.19 113 ILE A CA 1
ATOM 904 C C . ILE A 1 113 ? 3.021 -2.016 0.743 1.00 95.19 113 ILE A C 1
ATOM 906 O O . ILE A 1 113 ? 1.832 -2.219 0.509 1.00 95.19 113 ILE A O 1
ATOM 910 N N . ILE A 1 114 ? 3.459 -0.904 1.341 1.00 95.69 114 ILE A N 1
ATOM 911 C CA . ILE A 1 114 ? 2.560 0.157 1.813 1.00 95.69 114 ILE A CA 1
ATOM 912 C C . ILE A 1 114 ? 1.668 0.674 0.678 1.00 95.69 114 ILE A C 1
ATOM 914 O O . ILE A 1 114 ? 0.450 0.764 0.831 1.00 95.69 114 ILE A O 1
ATOM 918 N N . GLN A 1 115 ? 2.242 0.949 -0.498 1.00 94.81 115 GLN A N 1
ATOM 919 C CA . GLN A 1 115 ? 1.461 1.386 -1.652 1.00 94.81 115 GLN A CA 1
ATOM 920 C C . GLN A 1 115 ? 0.474 0.313 -2.133 1.00 94.81 115 GLN A C 1
ATOM 922 O O . GLN A 1 115 ? -0.645 0.651 -2.517 1.00 94.81 115 GLN A O 1
ATOM 927 N N . ALA A 1 116 ? 0.849 -0.968 -2.104 1.00 95.75 116 ALA A N 1
ATOM 928 C CA . ALA A 1 116 ? -0.061 -2.053 -2.462 1.00 95.75 116 ALA A CA 1
ATOM 929 C C . ALA A 1 116 ? -1.260 -2.130 -1.500 1.00 95.75 116 ALA A C 1
ATOM 931 O O . ALA A 1 116 ? -2.394 -2.266 -1.965 1.00 95.75 116 ALA A O 1
ATOM 932 N N . CYS A 1 117 ? -1.028 -1.972 -0.191 1.00 97.00 117 CYS A N 1
ATOM 933 C CA . CYS A 1 117 ? -2.086 -1.876 0.817 1.00 97.00 117 CYS A CA 1
ATOM 934 C C . CYS A 1 117 ? -2.996 -0.671 0.557 1.00 97.00 117 CYS A C 1
ATOM 936 O O . CYS A 1 117 ? -4.208 -0.830 0.438 1.00 97.00 117 CYS A O 1
ATOM 938 N N . TYR A 1 118 ? -2.418 0.519 0.372 1.00 96.19 118 TYR A N 1
ATOM 939 C CA . TYR A 1 118 ? -3.160 1.737 0.043 1.00 96.19 118 TYR A CA 1
ATOM 940 C C . TYR A 1 118 ? -4.063 1.556 -1.189 1.00 96.19 118 TYR A C 1
ATOM 942 O O . TYR A 1 118 ? -5.264 1.816 -1.127 1.00 96.19 118 TYR A O 1
ATOM 950 N N . VAL A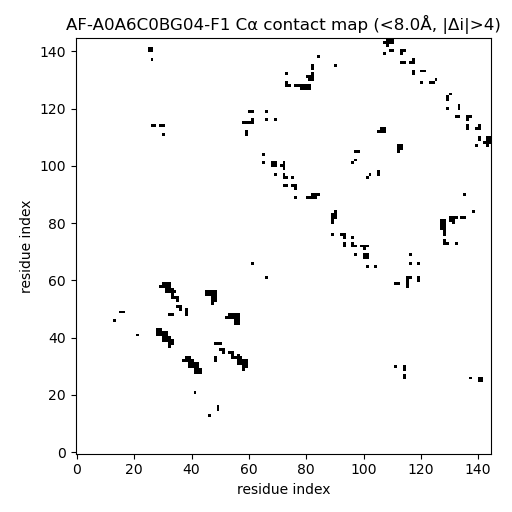 1 119 ? -3.519 1.037 -2.295 1.00 95.25 119 VAL A N 1
ATOM 951 C CA . VAL A 1 119 ? -4.276 0.814 -3.539 1.00 95.25 119 VAL A CA 1
ATOM 952 C C . VAL A 1 119 ? -5.389 -0.223 -3.360 1.00 95.25 119 VAL A C 1
ATOM 954 O O . VAL A 1 119 ? -6.458 -0.070 -3.956 1.00 95.25 119 VAL A O 1
ATOM 957 N N . ALA A 1 120 ? -5.173 -1.264 -2.549 1.00 95.19 120 ALA A N 1
ATOM 958 C CA . ALA A 1 120 ? -6.201 -2.260 -2.250 1.00 95.19 120 ALA A CA 1
ATOM 959 C C . ALA A 1 120 ? -7.399 -1.649 -1.501 1.00 95.19 120 ALA A C 1
ATOM 961 O O . ALA A 1 120 ? -8.544 -2.020 -1.771 1.00 95.19 120 ALA A O 1
ATOM 962 N N . LEU A 1 121 ? -7.142 -0.679 -0.617 1.00 95.56 121 LEU A N 1
ATOM 963 C CA . LEU A 1 121 ? -8.166 0.006 0.174 1.00 95.56 121 LEU A CA 1
ATOM 964 C C . LEU A 1 121 ? -8.937 1.074 -0.600 1.00 95.56 121 LEU A C 1
ATOM 966 O O . LEU A 1 121 ? -10.122 1.255 -0.343 1.00 95.56 121 LEU A O 1
ATOM 970 N N . LEU A 1 122 ? -8.327 1.720 -1.600 1.00 92.62 122 LEU A N 1
ATOM 971 C CA . LEU A 1 122 ? -9.020 2.702 -2.452 1.00 92.62 122 LEU A CA 1
ATOM 972 C C . LEU A 1 122 ? -10.249 2.139 -3.187 1.00 92.62 122 LEU A C 1
ATOM 974 O O . LEU A 1 122 ? -11.064 2.903 -3.697 1.00 92.62 122 LEU A O 1
ATOM 978 N N . ARG A 1 123 ? -10.361 0.811 -3.291 1.00 85.06 123 ARG A N 1
ATOM 979 C CA . ARG A 1 123 ? -11.476 0.118 -3.953 1.00 85.06 123 ARG A CA 1
ATOM 980 C C . ARG A 1 123 ? -12.587 -0.315 -2.992 1.00 85.06 123 ARG A C 1
ATOM 982 O O . ARG A 1 123 ? -13.562 -0.895 -3.456 1.00 85.06 123 ARG A O 1
ATOM 989 N N . GLN A 1 124 ? -12.415 -0.101 -1.689 1.00 86.06 124 GLN A N 1
ATOM 990 C CA . GLN A 1 124 ? -13.344 -0.552 -0.653 1.00 86.06 124 GLN A CA 1
ATOM 991 C C . GLN A 1 124 ? -14.346 0.545 -0.282 1.00 86.06 124 GLN A C 1
ATOM 993 O O . GLN A 1 124 ? -14.081 1.731 -0.482 1.00 86.06 124 GLN A O 1
ATOM 998 N N . ASP A 1 125 ? -15.481 0.146 0.298 1.00 77.38 125 ASP A N 1
ATOM 999 C CA . ASP A 1 125 ? -16.448 1.092 0.856 1.00 77.38 125 ASP A CA 1
ATOM 1000 C C . ASP A 1 125 ? -15.812 1.909 1.986 1.00 77.38 125 ASP A C 1
ATOM 1002 O O . ASP A 1 125 ? -15.178 1.377 2.904 1.00 77.38 125 ASP A O 1
ATOM 1006 N N . THR A 1 126 ? -16.005 3.224 1.923 1.00 75.56 126 THR A N 1
ATOM 1007 C CA . THR A 1 126 ? -15.378 4.180 2.833 1.00 75.56 126 THR A CA 1
ATOM 1008 C C . THR A 1 126 ? -16.061 4.155 4.201 1.00 75.56 126 THR A C 1
ATOM 1010 O O . THR A 1 126 ? -16.938 4.965 4.495 1.00 75.56 126 THR A O 1
ATOM 1013 N N . ASN A 1 127 ? -15.662 3.210 5.052 1.00 89.38 127 ASN A N 1
ATOM 1014 C CA . ASN A 1 127 ? -15.963 3.237 6.483 1.00 89.38 127 ASN A CA 1
ATOM 1015 C C . ASN A 1 127 ? -14.803 3.885 7.275 1.00 89.38 127 ASN A C 1
ATOM 1017 O O . ASN A 1 127 ? -13.694 3.999 6.741 1.00 89.38 127 ASN A O 1
ATOM 1021 N N . PRO A 1 128 ? -15.025 4.310 8.534 1.00 92.25 128 PRO A N 1
ATOM 1022 C CA . PRO A 1 128 ? -14.001 4.993 9.329 1.00 92.25 128 PRO A CA 1
ATOM 1023 C C . PRO A 1 128 ? -12.698 4.200 9.490 1.00 92.25 128 PRO A C 1
ATOM 1025 O O . PRO A 1 128 ? -11.625 4.783 9.378 1.00 92.25 128 PRO A O 1
ATOM 1028 N N . LYS A 1 129 ? -12.767 2.871 9.642 1.00 94.19 129 LYS A N 1
ATOM 1029 C CA . LYS A 1 129 ? -11.585 2.001 9.786 1.00 94.19 129 LYS A CA 1
ATOM 1030 C C . LYS A 1 129 ? -10.746 1.955 8.508 1.00 94.19 129 LYS A C 1
ATOM 1032 O O . LYS A 1 129 ? -9.521 2.021 8.552 1.00 94.19 129 LYS A O 1
ATOM 1037 N N . VAL A 1 130 ? -11.401 1.881 7.349 1.00 95.06 130 VAL A N 1
ATOM 1038 C CA . VAL A 1 130 ? -10.726 1.948 6.042 1.00 95.06 130 VAL A CA 1
ATOM 1039 C C . VAL A 1 130 ? -10.121 3.336 5.828 1.00 95.06 130 VAL A C 1
ATOM 1041 O O . VAL A 1 130 ? -8.984 3.437 5.371 1.00 95.06 130 VAL A O 1
ATOM 1044 N N . ALA A 1 131 ? -10.839 4.401 6.194 1.00 94.19 131 ALA A N 1
ATOM 1045 C CA . ALA A 1 131 ? -10.323 5.766 6.118 1.00 94.19 131 ALA A CA 1
ATOM 1046 C C . ALA A 1 131 ? -9.098 5.965 7.028 1.00 94.19 131 ALA A C 1
ATOM 1048 O O . ALA A 1 131 ? -8.103 6.530 6.580 1.00 94.19 131 ALA A O 1
ATOM 1049 N N . PHE A 1 132 ? -9.136 5.435 8.256 1.00 94.88 132 PHE A N 1
ATOM 1050 C CA . PHE A 1 132 ? -7.993 5.393 9.167 1.00 94.88 132 PHE A CA 1
ATOM 1051 C C . PHE A 1 132 ? -6.789 4.726 8.500 1.00 94.88 132 PHE A C 1
ATOM 1053 O O . PHE A 1 132 ? -5.726 5.332 8.403 1.00 94.88 132 PHE A O 1
ATOM 1060 N N . ALA A 1 133 ? -6.965 3.502 7.993 1.00 95.69 133 ALA A N 1
ATOM 1061 C CA . ALA A 1 133 ? -5.875 2.731 7.403 1.00 95.69 133 ALA A CA 1
ATOM 10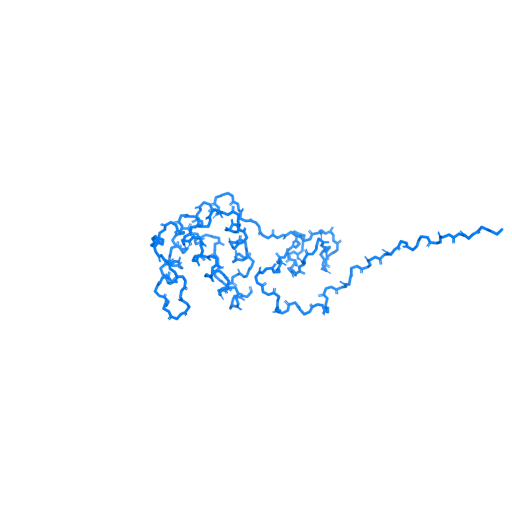62 C C . ALA A 1 133 ? -5.278 3.418 6.163 1.00 95.69 133 ALA A C 1
ATOM 1064 O O . ALA A 1 133 ? -4.069 3.375 5.950 1.00 95.69 133 ALA A O 1
ATOM 1065 N N . ILE A 1 134 ? -6.104 4.095 5.357 1.00 95.50 134 ILE A N 1
ATOM 1066 C CA . ILE A 1 134 ? -5.637 4.896 4.220 1.00 95.50 134 ILE A CA 1
ATOM 1067 C C . ILE A 1 134 ? -4.719 6.036 4.678 1.00 95.50 134 ILE A C 1
ATOM 1069 O O . ILE A 1 134 ? -3.657 6.227 4.084 1.00 95.50 134 ILE A O 1
ATOM 1073 N N . GLU A 1 135 ? -5.115 6.797 5.699 1.00 94.38 135 GLU A N 1
ATOM 1074 C CA . GLU A 1 135 ? -4.302 7.905 6.216 1.00 94.38 135 GLU A CA 1
ATOM 1075 C C . GLU A 1 135 ? -3.040 7.405 6.930 1.00 94.38 135 GLU A C 1
ATOM 1077 O O . GLU A 1 135 ? -1.965 7.964 6.715 1.00 94.38 135 GLU A O 1
ATOM 1082 N N . PHE A 1 136 ? -3.137 6.288 7.655 1.00 94.94 136 PHE A N 1
ATOM 1083 C CA . PHE A 1 136 ? -1.982 5.587 8.213 1.00 94.94 136 PHE A CA 1
ATOM 1084 C C . PHE A 1 136 ? -0.961 5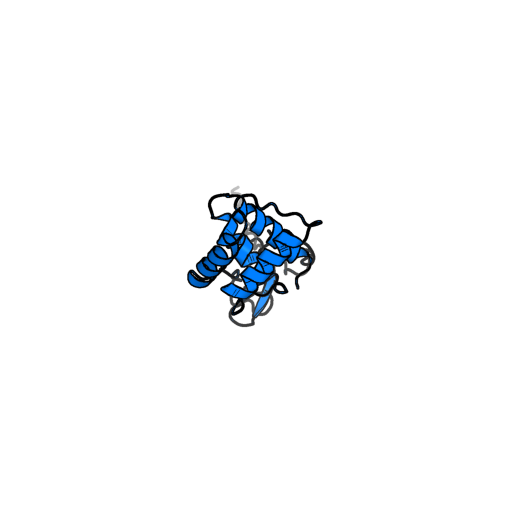.246 7.123 1.00 94.94 136 PHE A C 1
ATOM 1086 O O . PHE A 1 136 ? 0.184 5.680 7.188 1.00 94.94 136 PHE A O 1
ATOM 1093 N N . PHE A 1 137 ? -1.371 4.558 6.052 1.00 95.56 137 PHE A N 1
ATOM 1094 C CA . PHE A 1 137 ? -0.440 4.194 4.981 1.00 95.56 137 PHE A CA 1
ATOM 1095 C C . PHE A 1 137 ? 0.135 5.403 4.241 1.00 95.56 137 PHE A C 1
ATOM 1097 O O . PHE A 1 137 ? 1.280 5.344 3.801 1.00 95.56 137 PHE A O 1
ATOM 1104 N N . LYS A 1 138 ? -0.614 6.505 4.103 1.00 93.56 138 LYS A N 1
ATOM 1105 C CA . LYS A 1 138 ? -0.070 7.754 3.547 1.00 93.56 138 LYS A CA 1
ATOM 1106 C C . LYS A 1 138 ? 1.068 8.304 4.403 1.00 93.56 138 LYS A C 1
ATOM 1108 O O . LYS A 1 138 ? 2.084 8.688 3.831 1.00 93.56 138 LYS A O 1
ATOM 1113 N N . ALA A 1 139 ? 0.888 8.334 5.724 1.00 92.06 139 ALA A N 1
ATOM 1114 C CA . ALA A 1 139 ? 1.895 8.828 6.656 1.00 92.06 139 ALA A CA 1
ATOM 1115 C C . ALA A 1 139 ? 3.139 7.927 6.664 1.00 92.06 139 ALA A C 1
ATOM 1117 O O . ALA A 1 139 ? 4.248 8.407 6.457 1.00 92.06 139 ALA A O 1
ATOM 1118 N N . GLU A 1 140 ? 2.956 6.614 6.799 1.00 92.00 140 GLU A N 1
ATOM 1119 C CA . GLU A 1 140 ? 4.068 5.654 6.868 1.00 92.00 140 GLU A CA 1
ATOM 1120 C C . GLU A 1 140 ? 4.882 5.600 5.568 1.00 92.00 140 GLU A C 1
ATOM 1122 O O . GLU A 1 140 ? 6.103 5.455 5.575 1.00 92.00 140 GLU A O 1
ATOM 1127 N N . TYR A 1 141 ? 4.231 5.799 4.421 1.00 90.94 141 TYR A N 1
ATOM 1128 C CA . TYR A 1 141 ? 4.912 5.826 3.129 1.00 90.94 141 TYR A CA 1
ATOM 1129 C C . TYR A 1 141 ? 5.959 6.945 3.000 1.00 90.94 141 TYR A C 1
ATOM 1131 O O . TYR A 1 141 ? 6.936 6.789 2.257 1.00 90.94 141 TYR A O 1
ATOM 1139 N N . GLU A 1 142 ? 5.755 8.075 3.684 1.00 87.12 142 GLU A N 1
ATOM 1140 C CA . GLU A 1 142 ? 6.698 9.198 3.682 1.00 87.12 142 GLU A CA 1
ATOM 1141 C C . GLU A 1 142 ? 8.052 8.777 4.273 1.00 87.12 142 GLU A C 1
ATOM 1143 O O . GLU A 1 142 ? 9.100 9.113 3.715 1.00 87.12 142 GLU A O 1
ATOM 1148 N N . PHE A 1 143 ? 8.019 7.948 5.319 1.00 85.69 143 PHE A N 1
ATOM 1149 C CA . PHE A 1 143 ? 9.191 7.534 6.094 1.00 85.69 143 PHE A CA 1
ATOM 1150 C C . PHE A 1 143 ? 9.794 6.185 5.674 1.00 85.69 143 PHE A C 1
ATOM 1152 O O . PHE A 1 143 ? 10.951 5.926 5.994 1.00 85.69 143 PHE A O 1
ATOM 1159 N N . ALA A 1 144 ? 9.046 5.351 4.948 1.00 83.31 144 ALA A N 1
ATOM 1160 C CA . ALA A 1 144 ? 9.518 4.064 4.436 1.00 83.31 144 ALA A CA 1
ATOM 1161 C C . ALA A 1 144 ? 10.589 4.204 3.330 1.00 83.31 144 ALA A C 1
ATOM 1163 O O . ALA A 1 144 ? 10.697 5.252 2.687 1.00 83.31 144 ALA A O 1
ATOM 1164 N N . GLU A 1 145 ? 11.344 3.133 3.051 1.00 73.62 145 GLU A N 1
ATOM 1165 C CA . GLU A 1 145 ? 12.394 3.099 2.014 1.00 73.62 145 GLU A CA 1
ATOM 1166 C C . GLU A 1 145 ? 11.885 2.571 0.655 1.00 73.62 145 GLU A C 1
ATOM 1168 O O . GLU A 1 145 ? 11.130 1.565 0.579 1.00 73.62 145 GLU A O 1
#

pLDDT: mean 82.39, std 18.63, range [34.78, 97.5]

Sequence (145 aa):
MQATQDTQIGYHVPVMPTEESQADKGINHPIVSCWDCDTVWRSYEPSRCPGCARHVGAPRVLSENETYELMQAISQLDEEAKFDCINGFDSWEFDSSLNQYASRWFSIDSRRIIQACYVALLRQDTNPKVAFAIEFFKAEYEFAE

Nearest PDB structures (foldseek):
  6dec-assembly2_P  TM=2.759E-01  e=8.504E+00  Homo sapiens

Mean predicted aligned error: 9.32 Å

Solvent-accessible surface area (backbone atoms only — not comparable to full-atom values): 8755 Å² total; per-residue (Å²): 141,80,84,81,78,78,78,76,74,74,77,77,67,74,74,70,79,81,76,60,76,81,86,74,62,64,74,85,45,42,52,22,33,25,92,90,75,65,47,68,49,74,47,92,59,93,43,59,27,89,84,76,62,78,41,63,42,45,64,62,70,66,50,74,67,57,47,50,29,50,50,53,24,44,64,71,48,51,81,81,40,69,71,44,93,81,59,53,61,67,57,49,53,44,52,52,29,39,52,72,54,30,54,90,77,60,47,79,56,31,33,57,51,35,39,21,53,41,58,60,52,75,74,51,81,88,42,47,36,55,51,21,52,46,52,48,36,55,57,46,42,72,76,26,93

Radius of gyration: 19.75 Å; Cα contacts (8 Å, |Δi|>4): 175; chains: 1; bounding box: 34×35×76 Å

Secondary structure (DSSP, 8-state):
----------------TTSS-TT---TTS-EEE-TTT--EEE-SS--B-TTTSSSB-EE----HHHHHHHHHHHHTS-TT----SSSTHHHHHHHHHHHHHHTTT--TT-HHHHHHHHHHHTTS---HHHHHHHHHHHHHHHH--

Organism: NCBI:txid1070528

Foldseek 3Di:
DDDPPPPPPPPPPPDLLPPPPQPDPALPFFWFADPPPRDIGTDPDFDARSPPSPDTTDADADDPQLLVLLVQLLVPQDQQDAADPVPCPSVVSSVVSCCVRPVVPDDLQDLRRLSNSLVSLVPDDDGRSSVNSNVSSRVSSVVHD

=== Feature glossary ===
Annotated list of the representations used here:

Nearest PDB structures. The Foldseek neighbor list gives the closest experimentally determined structures in the PDB, ranked by structural alignment. TM-score near 1 means near-identical fold; near 0.3 means only rough topology match. This is how one finds what a novel AlphaFold prediction most resembles in the solved-structure universe.

Foldseek 3Di. Foldseek's 3Di representation compresses backbone geometry into a per-residue letter drawn from a learned twenty-state alphabet. It captures the tertiary interaction pattern around each residue — which residues are packed against it in space, regardless of where they are in sequence.

Radius of gyration, Cα contacts, bounding box. Radius of gyration (Rg) is the root-mean-square distance of Cα atoms from their centroid — a single number for overall size and compactness. A globular domain of N residues has Rg ≈ 2.2·N^0.38 Å; an extended or disordered chain has a much larger Rg. The Cα contact count is the number of residue pairs whose Cα atoms are within 8 Å and are more than four positions apart in sequence — a standard proxy for tertiary packing density. The bounding box is the smallest axis-aligned box enclosing all Cα atoms.

InterPro / GO / CATH / organism. The annotation block draws on four external resources. InterPro: which protein families and domains the sequence belongs to. GO: standardized terms for what the protein does, what process it participates in, and where in the cell it acts. CATH: which structural fold it has in the CATH hierarchy. Organism: the species of origin.

mmCIF coordinates. The mmCIF block holds the 3D Cartesian coordinates of each backbone atom (N, Cα, C, O) in ångströms. mmCIF is the PDB's canonical archive format — a tagged-loop text representation of the atomic model.

pLDDT. pLDDT is the predicted lDDT-Cα score: AlphaFold's confidence that the local environment of each residue (all inter-atomic distances within 15 Å) is correctly placed. It is a per-residue number between 0 and 100, with higher meaning more reliable.

Backbone torsions (φ/ψ). φ (phi) and ψ (psi) are the two rotatable backbone dihedrals per residue: φ is the C(i-1)–N–Cα–C torsion, ψ is the N–Cα–C–N(i+1) torsion, both in degrees on (−180°, 180°]. α-helical residues cluster near (−60°, −45°); β-strand residues near (−120°, +130°). A Ramachandran plot is simply a scatter of (φ, ψ) for every residue.

B-factor. For experimental (PDB) structures, the B-factor (temperature factor) quantifies the positional spread of each atom in the crystal — a combination of thermal vibration and static disorder — in units of Å². High B-factors mark flexible loops or poorly resolved regions; low B-factors mark the rigid, well-ordered core.

Secondary structure (3-state, P-SEA). SS3 is a coarse helix/strand/coil call (letters a/b/c) made by the P-SEA algorithm from inter-Cα distances and dihedrals. It is less detailed than DSSP but needs only Cα positions.

Predicted aligned error. Predicted aligned error is AlphaFold's pairwise confidence. Unlike pLDDT (per-residue), PAE is per-residue-pair and captures whether two parts of the structure are correctly placed relative to each other. Units are ångströms of expected positional error.

Solvent-accessible surface area. Solvent-accessible surface area (SASA) is the area in Å² traced out by the centre of a 1.4 Å probe sphere (a water molecule) rolled over the protein's van der Waals surface (Shrake–Rupley / Lee–Richards construction). Buried residues have near-zero SASA; fully exposed residues can exceed 200 Å². The total SASA scales roughly with the number of surface residues.

Secondary structure (8-state, DSSP). The SS8 string is DSSP's per-residue secondary-structure call. α-helix (H) means an i→i+4 H-bond ladder; β-strand (E) means the residue participates in a β-sheet; 3₁₀ (G) and π (I) are tighter and wider helices; T/S are turns/bends; '-' is loop.

Rendered structure images. Structure images are PyMOL renders from six orthogonal camera directions. Cartoon representation draws helices as coils and strands as arrows; sticks shows the backbone as bonds; surface shows the solvent-excluded envelope. Rainbow coloring maps sequence position to hue (blue→red, N→C); chain coloring assigns a distinct color per polypeptide.

Sequence. The amino-acid sequence is the protein's primary structure: the linear order of residues from the N-terminus to the C-terminus, written in one-letter code. Everything else here — the 3D coordinates, the secondary structure, the domain annotations — is ultimately a consequence of this string.

Contact-map, Ramachandran, and PAE plots. Three diagnostic plots accompany the record. The Cα contact map visualizes the tertiary structure as a 2D adjacency matrix (8 Å cutoff, sequence-local contacts suppressed). The Ramachandran plot shows the distribution of backbone (φ, ψ) torsions, with points in the α and β basins reflecting secondary structure content. The PAE plot shows AlphaFold's inter-residue confidence as a color matrix.